Protein AF-A0A0F3PGE9-F1 (afdb_monomer_lite)

Secondary structure (DSSP, 8-state):
-HHHHHHHHHHHHHHHHHHHHHHHHHS-TTTHHHHHHHHHHHHHHHHHHHHHHHHHHHHHT--HHHHHHHHHHHHHHHHHHHTTPPPPHHHHHHHHHHHHHHHHTT--HHHHHHHHHH-

InterPro domains:
  IPR005828 Major facilitator, sugar transporter-like [PF00083] (1-98)
  IPR020846 Major facilitator superfamily domain [PS50850] (1-119)
  IPR036259 MFS transporter superfamily [G3DSA:1.20.1250.20] (1-110)
  IPR036259 MFS transporter superfamily [SSF103473] (1-97)

Structure (mmCIF, N/CA/C/O backbone):
data_AF-A0A0F3PGE9-F1
#
_entry.id   AF-A0A0F3PGE9-F1
#
loop_
_atom_site.group_PDB
_atom_site.id
_atom_site.type_symbol
_atom_site.label_atom_id
_atom_site.label_alt_id
_atom_site.label_comp_id
_atom_site.label_asym_id
_atom_site.label_entity_id
_atom_site.label_seq_id
_atom_site.pdbx_PDB_ins_code
_atom_site.Cartn_x
_atom_site.Cartn_y
_atom_site.Cartn_z
_atom_site.occupancy
_atom_site.B_iso_or_equiv
_atom_site.auth_seq_id
_atom_site.auth_comp_id
_atom_site.auth_asym_id
_atom_site.auth_atom_id
_atom_site.pdbx_PDB_model_num
ATOM 1 N N . MET A 1 1 ? 15.619 13.176 -7.547 1.00 72.19 1 MET A N 1
ATOM 2 C CA . MET A 1 1 ? 15.228 11.744 -7.555 1.00 72.19 1 MET A CA 1
ATOM 3 C C . MET A 1 1 ? 15.374 11.088 -6.178 1.00 72.19 1 MET A C 1
ATOM 5 O O . MET A 1 1 ? 14.439 10.422 -5.761 1.00 72.19 1 MET A O 1
ATOM 9 N N . ILE A 1 2 ? 16.473 11.318 -5.443 1.00 88.25 2 ILE A N 1
ATOM 10 C CA . ILE A 1 2 ? 16.746 10.677 -4.137 1.00 88.25 2 ILE A CA 1
ATOM 11 C C . ILE A 1 2 ? 15.661 10.980 -3.084 1.00 88.25 2 ILE A C 1
ATOM 13 O O . ILE A 1 2 ? 15.061 10.054 -2.553 1.00 88.25 2 ILE A O 1
ATOM 17 N N . ALA A 1 3 ? 15.316 12.253 -2.855 1.00 90.44 3 ALA A N 1
ATOM 18 C CA . ALA A 1 3 ? 14.274 12.627 -1.883 1.00 90.44 3 ALA A CA 1
ATOM 19 C C . ALA A 1 3 ? 12.893 12.020 -2.196 1.00 90.44 3 ALA A C 1
ATOM 21 O O . ALA A 1 3 ? 12.224 11.490 -1.316 1.00 90.44 3 ALA A O 1
ATOM 22 N N . CYS A 1 4 ? 12.493 12.024 -3.470 1.00 83.94 4 CYS A N 1
ATOM 23 C CA . CYS A 1 4 ? 11.236 11.418 -3.912 1.00 83.94 4 CYS A CA 1
ATOM 24 C C . CYS A 1 4 ? 11.227 9.893 -3.703 1.00 83.94 4 CYS A C 1
ATOM 26 O O . CYS A 1 4 ? 10.216 9.335 -3.289 1.00 83.94 4 CYS A O 1
ATOM 28 N N . ARG A 1 5 ? 12.361 9.217 -3.927 1.00 84.06 5 ARG A N 1
ATOM 29 C CA . ARG A 1 5 ? 12.514 7.778 -3.670 1.00 84.06 5 ARG A CA 1
ATOM 30 C C . ARG A 1 5 ? 12.442 7.446 -2.180 1.00 84.06 5 ARG A C 1
ATOM 32 O O . ARG A 1 5 ? 11.773 6.481 -1.828 1.00 84.06 5 ARG A O 1
ATOM 39 N N . MET A 1 6 ? 13.044 8.271 -1.321 1.00 91.50 6 MET A N 1
ATOM 40 C CA . MET A 1 6 ? 12.916 8.130 0.135 1.00 91.50 6 MET A CA 1
ATOM 41 C C . MET A 1 6 ? 11.457 8.287 0.581 1.00 91.50 6 MET A C 1
ATOM 43 O O . MET A 1 6 ? 10.923 7.417 1.266 1.00 91.50 6 MET A O 1
ATOM 47 N N . ALA A 1 7 ? 10.778 9.339 0.114 1.00 88.62 7 ALA A N 1
ATOM 48 C CA . ALA A 1 7 ? 9.368 9.570 0.420 1.00 88.62 7 ALA A CA 1
ATOM 49 C C . ALA A 1 7 ? 8.463 8.437 -0.097 1.00 88.62 7 ALA A C 1
ATOM 51 O O . ALA A 1 7 ? 7.528 8.018 0.585 1.00 88.62 7 ALA A O 1
ATOM 52 N N . GLN A 1 8 ? 8.749 7.898 -1.285 1.00 84.75 8 GLN A N 1
ATOM 53 C CA . GLN A 1 8 ? 8.004 6.771 -1.837 1.00 84.75 8 GLN A CA 1
ATOM 54 C C . GLN A 1 8 ? 8.205 5.492 -1.020 1.00 84.75 8 GLN A C 1
ATOM 56 O O . GLN A 1 8 ? 7.225 4.791 -0.770 1.00 84.75 8 GLN A O 1
ATOM 61 N N . GLY A 1 9 ? 9.436 5.210 -0.582 1.00 87.69 9 GLY A N 1
ATOM 62 C CA . GLY A 1 9 ? 9.737 4.083 0.302 1.00 87.69 9 GLY A CA 1
ATOM 63 C C . GLY A 1 9 ? 8.935 4.169 1.598 1.00 87.69 9 GLY A C 1
ATOM 64 O O . GLY A 1 9 ? 8.173 3.255 1.914 1.00 87.69 9 GLY A O 1
ATOM 65 N N . MET A 1 10 ? 8.990 5.324 2.266 1.00 90.75 10 MET A N 1
ATOM 66 C CA . MET A 1 10 ? 8.222 5.580 3.488 1.00 90.75 10 MET A CA 1
ATOM 67 C C . MET A 1 10 ? 6.706 5.440 3.265 1.00 90.75 10 MET A C 1
ATOM 69 O O . MET A 1 10 ? 6.014 4.801 4.056 1.00 90.75 10 MET A O 1
ATOM 73 N N . SER A 1 11 ? 6.184 5.963 2.149 1.00 88.88 11 SER A N 1
ATOM 74 C CA . SER A 1 11 ? 4.763 5.834 1.796 1.00 88.88 11 SER A CA 1
ATOM 75 C C . SER A 1 11 ? 4.342 4.385 1.526 1.00 88.88 11 SER A C 1
ATOM 77 O O . SER A 1 11 ? 3.226 4.003 1.872 1.00 88.88 11 SER A O 1
ATOM 79 N N . SER A 1 12 ? 5.198 3.579 0.891 1.00 86.75 12 SER A N 1
ATOM 80 C CA . SER A 1 12 ? 4.879 2.187 0.547 1.00 86.75 12 SER A CA 1
ATOM 81 C C . SER A 1 12 ? 4.760 1.294 1.779 1.00 86.75 12 SER A C 1
ATOM 83 O O . SER A 1 12 ? 3.773 0.574 1.903 1.00 86.75 12 SER A O 1
ATOM 85 N N . MET A 1 13 ? 5.685 1.429 2.732 1.00 88.25 13 MET A N 1
ATOM 86 C CA . MET A 1 13 ? 5.647 0.688 3.992 1.00 88.25 13 MET A CA 1
ATOM 87 C C . MET A 1 13 ? 4.385 1.025 4.797 1.00 88.25 13 MET A C 1
ATOM 89 O O . MET A 1 13 ? 3.679 0.124 5.241 1.00 88.25 13 MET A O 1
ATOM 93 N N . GLY A 1 14 ? 4.042 2.316 4.909 1.00 89.19 14 GLY A N 1
ATOM 94 C CA . GLY A 1 14 ? 2.831 2.746 5.617 1.00 89.19 14 GLY A CA 1
ATOM 95 C C . GLY A 1 14 ? 1.530 2.237 4.984 1.00 89.19 14 GLY A C 1
ATOM 96 O O . GLY A 1 14 ? 0.551 2.012 5.689 1.00 89.19 14 GLY A O 1
ATOM 97 N N . LYS A 1 15 ? 1.513 2.008 3.665 1.00 87.31 15 LYS A N 1
ATOM 98 C CA . LYS A 1 15 ? 0.344 1.461 2.958 1.00 87.31 15 LYS A CA 1
ATOM 99 C C . LYS A 1 15 ? 0.120 -0.021 3.227 1.00 87.31 15 LYS A C 1
ATOM 101 O O . LYS A 1 15 ? -1.036 -0.407 3.319 1.00 87.31 15 LYS A O 1
ATOM 106 N N . VAL A 1 16 ? 1.184 -0.821 3.307 1.00 89.50 16 VAL A N 1
ATOM 107 C CA . VAL A 1 16 ? 1.070 -2.266 3.570 1.00 89.50 16 VAL A CA 1
ATOM 108 C C . VAL A 1 16 ? 0.647 -2.483 5.019 1.00 89.50 16 VAL A C 1
ATOM 110 O O . VAL A 1 16 ? -0.427 -3.018 5.261 1.00 89.50 16 VAL A O 1
ATOM 113 N N . ILE A 1 17 ? 1.397 -1.911 5.968 1.00 91.31 17 ILE A N 1
ATOM 114 C CA . ILE A 1 17 ? 1.108 -2.048 7.404 1.00 91.31 17 ILE A CA 1
ATOM 115 C C . ILE A 1 17 ? -0.278 -1.485 7.743 1.00 91.31 17 ILE A C 1
ATOM 117 O O . ILE A 1 17 ? -1.049 -2.114 8.459 1.00 91.31 17 ILE A O 1
ATOM 121 N N . GLY A 1 18 ? -0.626 -0.309 7.206 1.00 89.31 18 GLY A N 1
ATOM 122 C CA . GLY A 1 18 ? -1.942 0.285 7.432 1.00 89.31 18 GLY A CA 1
ATOM 123 C C . GLY A 1 18 ? -3.090 -0.551 6.860 1.00 89.31 18 GLY A C 1
ATOM 124 O O . GLY A 1 18 ? -4.174 -0.556 7.436 1.00 89.31 18 GLY A O 1
ATOM 125 N N . ALA A 1 19 ? -2.869 -1.272 5.756 1.00 89.56 19 ALA A N 1
ATOM 126 C CA . ALA A 1 19 ? -3.881 -2.144 5.168 1.00 89.56 19 ALA A CA 1
ATOM 127 C C . ALA A 1 19 ? -4.039 -3.463 5.941 1.00 89.56 19 ALA A C 1
ATOM 129 O O . ALA A 1 19 ? -5.170 -3.912 6.118 1.00 89.56 19 ALA A O 1
ATOM 130 N N . ASP A 1 20 ? -2.948 -4.035 6.455 1.00 89.94 20 ASP A N 1
ATOM 131 C CA . ASP A 1 20 ? -3.008 -5.205 7.337 1.00 89.94 20 ASP A CA 1
ATOM 132 C C . ASP A 1 20 ? -3.788 -4.889 8.612 1.00 89.94 20 ASP A C 1
ATOM 134 O O . ASP A 1 20 ? -4.743 -5.592 8.942 1.00 89.94 20 ASP A O 1
ATOM 138 N N . VAL A 1 21 ? -3.455 -3.774 9.275 1.00 90.81 21 VAL A N 1
ATOM 139 C CA . VAL A 1 21 ? -4.183 -3.305 10.463 1.00 90.81 21 VAL A CA 1
ATOM 140 C C . VAL A 1 21 ? -5.659 -3.086 10.129 1.00 90.81 21 VAL A C 1
ATOM 142 O O . VAL A 1 21 ? -6.523 -3.648 10.800 1.00 90.81 21 VAL A O 1
ATOM 145 N N . TYR A 1 22 ? -5.962 -2.376 9.036 1.00 89.00 22 TYR A N 1
ATOM 146 C CA . TYR A 1 22 ? -7.339 -2.146 8.591 1.00 89.00 22 TYR A CA 1
ATOM 147 C C . TYR A 1 22 ? -8.130 -3.451 8.414 1.00 89.00 22 TYR A C 1
ATOM 149 O O . TYR A 1 22 ? -9.264 -3.558 8.881 1.00 89.00 22 TYR A O 1
ATOM 157 N N . LEU A 1 23 ? -7.543 -4.457 7.758 1.00 88.31 23 LEU A N 1
ATOM 158 C CA . LEU A 1 23 ? -8.193 -5.748 7.533 1.00 88.31 23 LEU A CA 1
ATOM 159 C C . LEU A 1 23 ? -8.398 -6.529 8.832 1.00 88.31 23 LEU A C 1
ATOM 161 O O . LEU A 1 23 ? -9.472 -7.101 9.018 1.00 88.31 23 LEU A O 1
ATOM 165 N N . THR A 1 24 ? -7.412 -6.529 9.732 1.00 89.94 24 THR A N 1
ATOM 166 C CA . THR A 1 24 ? -7.533 -7.202 11.037 1.00 89.94 24 THR A CA 1
ATOM 167 C C . THR A 1 24 ? -8.559 -6.544 11.958 1.00 89.94 24 THR A C 1
ATOM 169 O O . THR A 1 24 ? -9.214 -7.233 12.732 1.00 89.94 24 THR A O 1
ATOM 172 N N . GLU A 1 25 ? -8.755 -5.228 11.853 1.00 87.50 25 GLU A N 1
ATOM 173 C CA . GLU A 1 25 ? -9.779 -4.509 12.620 1.00 87.50 25 GLU A CA 1
ATOM 174 C C . GLU A 1 25 ? -11.182 -4.666 12.023 1.00 87.50 25 GLU A C 1
ATOM 176 O O . GLU A 1 25 ? -12.184 -4.650 12.741 1.00 87.50 25 GLU A O 1
ATOM 181 N N . PHE A 1 26 ? -11.283 -4.784 10.697 1.00 85.38 26 PHE A N 1
ATOM 182 C CA . PHE A 1 26 ? -12.569 -4.871 10.011 1.00 85.38 26 PHE A CA 1
ATOM 183 C C . PHE A 1 26 ? -13.149 -6.292 10.022 1.00 85.38 26 PHE A C 1
ATOM 185 O O . PHE A 1 26 ? -14.366 -6.471 10.119 1.00 85.38 26 PHE A O 1
ATOM 192 N N . ILE A 1 27 ? -12.293 -7.311 9.922 1.00 86.69 27 ILE A N 1
ATOM 193 C CA . ILE A 1 27 ? -12.688 -8.712 9.775 1.00 86.69 27 ILE A CA 1
ATOM 194 C C . ILE A 1 27 ? -12.361 -9.472 11.057 1.00 86.69 27 ILE A C 1
ATOM 196 O O . ILE A 1 27 ? -11.210 -9.569 11.461 1.00 86.69 27 ILE A O 1
ATOM 200 N N . LYS A 1 28 ? -13.376 -10.084 11.674 1.00 84.81 28 LYS A N 1
ATOM 201 C CA . LYS A 1 28 ? -13.186 -10.900 12.880 1.00 84.81 28 LYS A CA 1
ATOM 202 C C . LYS A 1 28 ? -12.580 -12.279 12.550 1.00 84.81 28 LYS A C 1
ATOM 204 O O . LYS A 1 28 ? -12.823 -12.813 11.462 1.00 84.81 28 LYS A O 1
ATOM 209 N N . PRO A 1 29 ? -11.835 -12.902 13.482 1.00 85.69 29 PRO A N 1
ATOM 210 C CA . PRO A 1 29 ? -11.375 -14.281 13.328 1.00 85.69 29 PRO A CA 1
ATOM 211 C C . PRO A 1 29 ? -12.543 -15.254 13.066 1.00 85.69 29 PRO A C 1
ATOM 213 O O . PRO A 1 29 ? -13.637 -15.031 13.591 1.00 85.69 29 PRO A O 1
ATOM 216 N N . PRO A 1 30 ? -12.339 -16.347 12.299 1.00 81.56 30 PRO A N 1
ATOM 217 C CA . PRO A 1 30 ? -11.064 -16.857 11.768 1.00 81.56 30 PRO A CA 1
ATOM 218 C C . PRO A 1 30 ? -10.718 -16.400 10.335 1.00 81.56 30 PRO A C 1
ATOM 220 O O . PRO A 1 30 ? -9.608 -16.638 9.868 1.00 81.56 30 PRO A O 1
ATOM 223 N N . VAL A 1 31 ? -11.631 -15.733 9.624 1.00 88.44 31 VAL A N 1
ATOM 224 C CA . VAL A 1 31 ? -11.451 -15.344 8.206 1.00 88.44 31 VAL A CA 1
ATOM 225 C C . VAL A 1 31 ? -10.437 -14.206 7.987 1.00 88.44 31 VAL A C 1
ATOM 227 O O . VAL A 1 31 ? -10.027 -13.943 6.857 1.00 88.44 31 VAL A O 1
ATOM 230 N N . GLN A 1 32 ? -9.970 -13.565 9.061 1.00 88.62 32 GLN A N 1
ATOM 231 C CA . GLN A 1 32 ? -8.936 -12.525 9.013 1.00 88.62 32 GLN A CA 1
ATOM 232 C C . GLN A 1 32 ? -7.592 -13.027 8.449 1.00 88.62 32 GLN A C 1
ATOM 234 O O . GLN A 1 32 ? -6.973 -12.343 7.639 1.00 88.62 32 GLN A O 1
ATOM 239 N N . TYR A 1 33 ? -7.161 -14.242 8.817 1.00 87.56 33 TYR A N 1
ATOM 240 C CA . TYR A 1 33 ? -5.849 -14.785 8.445 1.00 87.56 33 TYR A CA 1
ATOM 241 C C . TYR A 1 33 ? -5.688 -15.002 6.937 1.00 87.56 33 TYR A C 1
ATOM 243 O O . TYR A 1 33 ? -4.711 -14.501 6.377 1.00 87.56 33 TYR A O 1
ATOM 251 N N . PRO A 1 34 ? -6.623 -15.686 6.242 1.00 90.44 34 PRO A N 1
ATOM 252 C CA . PRO A 1 34 ? -6.516 -15.817 4.795 1.00 90.44 34 PRO A CA 1
ATOM 253 C C . PRO A 1 34 ? -6.639 -14.461 4.094 1.00 90.44 34 PRO A C 1
ATOM 255 O O . PRO A 1 34 ? -5.994 -14.257 3.073 1.00 90.44 34 PRO A O 1
ATOM 258 N N . THR A 1 35 ? -7.396 -13.510 4.648 1.00 88.19 35 THR A N 1
ATOM 259 C CA . THR A 1 35 ? -7.548 -12.189 4.024 1.00 88.19 35 THR A CA 1
ATOM 260 C C . THR A 1 35 ? -6.236 -11.397 4.043 1.00 88.19 35 THR A C 1
ATOM 262 O O . THR A 1 35 ? -5.814 -10.890 3.003 1.00 88.19 35 THR A O 1
ATOM 265 N N . VAL A 1 36 ? -5.535 -11.363 5.180 1.00 90.75 36 VAL A N 1
ATOM 266 C CA . VAL A 1 36 ? -4.199 -10.746 5.280 1.00 90.75 36 VAL A CA 1
ATOM 267 C C . VAL A 1 36 ? -3.191 -11.464 4.371 1.00 90.75 36 VAL A C 1
ATOM 269 O O . VAL A 1 36 ? -2.457 -10.821 3.628 1.00 90.75 36 VAL A O 1
ATOM 272 N N . ALA A 1 37 ? -3.219 -12.800 4.323 1.00 92.38 37 ALA A N 1
ATOM 273 C CA . ALA A 1 37 ? -2.337 -13.570 3.442 1.00 92.38 37 ALA A CA 1
ATOM 274 C C . ALA A 1 37 ? -2.576 -13.282 1.946 1.00 92.38 37 ALA A C 1
ATOM 276 O O . ALA A 1 37 ? -1.627 -13.226 1.158 1.00 92.38 37 ALA A O 1
ATOM 277 N N . THR A 1 38 ? -3.832 -13.069 1.532 1.00 91.38 38 THR A N 1
ATOM 278 C CA . THR A 1 38 ? -4.127 -12.670 0.147 1.00 91.38 38 THR A CA 1
ATOM 279 C C . THR A 1 38 ? -3.596 -11.277 -0.175 1.00 91.38 38 THR A C 1
ATOM 281 O O . THR A 1 38 ? -3.097 -11.078 -1.281 1.00 91.38 38 THR A O 1
ATOM 284 N N . LEU A 1 39 ? -3.631 -10.334 0.776 1.00 92.38 39 LEU A N 1
ATOM 285 C CA . LEU A 1 39 ? -3.040 -9.007 0.593 1.00 92.38 39 LEU A CA 1
ATOM 286 C C . LEU A 1 39 ? -1.534 -9.108 0.339 1.00 92.38 39 LEU A C 1
ATOM 288 O O . LEU A 1 39 ? -1.053 -8.561 -0.655 1.00 92.38 39 LEU A O 1
ATOM 292 N N . ASP A 1 40 ? -0.812 -9.846 1.182 1.00 92.19 40 ASP A N 1
ATOM 293 C CA . ASP A 1 40 ? 0.636 -10.031 1.032 1.00 92.19 40 ASP A CA 1
ATOM 294 C C . ASP A 1 40 ? 0.986 -10.714 -0.303 1.00 92.19 40 ASP A C 1
ATOM 296 O O . ASP A 1 40 ? 1.879 -10.281 -1.036 1.00 92.19 40 ASP A O 1
ATOM 300 N N . SER A 1 41 ? 0.172 -11.691 -0.715 1.00 94.19 41 SER A N 1
ATOM 301 C CA . SER A 1 41 ? 0.297 -12.334 -2.029 1.00 94.19 41 SER A CA 1
ATOM 302 C C . SER A 1 41 ? 0.181 -11.324 -3.183 1.00 94.19 41 SER A C 1
ATOM 304 O O . SER A 1 41 ? 0.975 -11.363 -4.126 1.00 94.19 41 SER A O 1
ATOM 306 N N . PHE A 1 42 ? -0.759 -10.372 -3.111 1.00 92.44 42 PHE A N 1
ATOM 307 C CA . PHE A 1 42 ? -0.874 -9.299 -4.106 1.00 92.44 42 PHE A CA 1
ATOM 308 C C . PHE A 1 42 ? 0.308 -8.321 -4.069 1.00 92.44 42 PHE A C 1
ATOM 310 O O . PHE A 1 42 ? 0.713 -7.821 -5.123 1.00 92.44 42 PHE A O 1
ATOM 317 N N . CYS A 1 43 ? 0.902 -8.064 -2.900 1.00 91.69 43 CYS A N 1
ATOM 318 C CA . CYS A 1 43 ? 2.124 -7.266 -2.790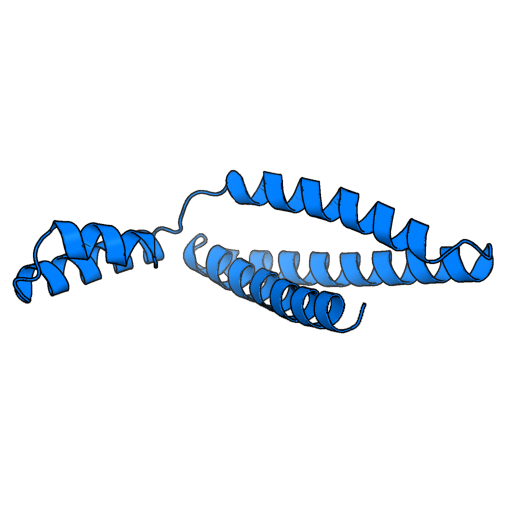 1.00 91.69 43 CYS A CA 1
ATOM 319 C C . CYS A 1 43 ? 3.303 -7.933 -3.513 1.00 91.69 43 CYS A C 1
ATOM 321 O O . CYS A 1 43 ? 4.004 -7.268 -4.284 1.00 91.69 43 CYS A O 1
ATOM 323 N N . ILE A 1 44 ? 3.476 -9.245 -3.340 1.00 93.75 44 ILE A N 1
ATOM 324 C CA . ILE A 1 44 ? 4.513 -10.025 -4.030 1.00 93.75 44 ILE A CA 1
ATOM 325 C C . ILE A 1 44 ? 4.273 -10.023 -5.546 1.00 93.75 44 ILE A C 1
ATOM 327 O O . ILE A 1 44 ? 5.201 -9.762 -6.316 1.00 93.75 44 ILE A O 1
ATOM 331 N N . LEU A 1 45 ? 3.026 -10.224 -5.992 1.00 94.81 45 LEU A N 1
ATOM 332 C CA . LEU A 1 45 ? 2.658 -10.135 -7.412 1.00 94.81 45 LEU A CA 1
ATOM 333 C C . LEU A 1 45 ? 2.950 -8.747 -8.003 1.00 94.81 45 LEU A C 1
ATOM 335 O O . LEU A 1 45 ? 3.454 -8.644 -9.122 1.00 94.81 45 LEU A O 1
ATOM 339 N N . GLY A 1 46 ? 2.694 -7.676 -7.249 1.00 91.19 46 GLY A N 1
ATOM 340 C CA . GLY A 1 46 ? 3.063 -6.316 -7.642 1.00 91.19 46 GLY A CA 1
ATOM 341 C C . GLY A 1 46 ? 4.577 -6.140 -7.806 1.00 91.19 46 GLY A C 1
ATOM 342 O O . GLY A 1 46 ? 5.026 -5.521 -8.774 1.00 91.19 46 GLY A O 1
ATOM 343 N N . GLY A 1 47 ? 5.370 -6.732 -6.907 1.00 92.25 47 GLY A N 1
ATOM 344 C CA . GLY A 1 47 ? 6.831 -6.779 -7.010 1.00 92.25 47 GLY A CA 1
ATOM 345 C C . GLY A 1 47 ? 7.313 -7.537 -8.250 1.00 92.25 47 GLY A C 1
ATOM 346 O O . GLY A 1 47 ? 8.175 -7.045 -8.980 1.00 92.25 47 GLY A O 1
ATOM 347 N N . PHE A 1 48 ? 6.700 -8.684 -8.551 1.00 94.94 48 PHE A N 1
ATOM 348 C CA . PHE A 1 48 ? 6.974 -9.442 -9.773 1.00 94.94 48 PHE A CA 1
ATOM 349 C C . PHE A 1 48 ? 6.644 -8.635 -11.039 1.00 94.94 48 PHE A C 1
ATOM 351 O O . PHE A 1 48 ? 7.447 -8.583 -11.970 1.00 94.94 48 PHE A O 1
ATOM 358 N N . GLY A 1 49 ? 5.510 -7.928 -11.054 1.00 91.94 49 GLY A N 1
ATOM 359 C CA . GLY A 1 49 ? 5.146 -7.022 -12.145 1.00 91.94 49 GLY A CA 1
ATOM 360 C C . GLY A 1 49 ? 6.157 -5.886 -12.338 1.00 91.94 49 GLY A C 1
ATOM 361 O O . GLY A 1 49 ? 6.515 -5.561 -13.472 1.00 91.94 49 GLY A O 1
ATOM 362 N N . ALA A 1 50 ? 6.682 -5.321 -11.246 1.00 91.12 50 ALA A N 1
ATOM 363 C CA . ALA A 1 50 ? 7.725 -4.298 -11.305 1.00 91.12 50 ALA A CA 1
ATOM 364 C C . ALA A 1 50 ? 9.042 -4.839 -11.889 1.00 91.12 50 ALA A C 1
ATOM 366 O O . ALA A 1 50 ? 9.671 -4.157 -12.700 1.00 91.12 50 ALA A O 1
ATOM 367 N N . LEU A 1 51 ? 9.433 -6.065 -11.523 1.00 92.38 51 LEU A N 1
ATOM 368 C CA . LEU A 1 51 ? 10.597 -6.746 -12.099 1.00 92.38 51 LEU A CA 1
ATOM 369 C C . LEU A 1 51 ? 10.401 -7.017 -13.592 1.00 92.38 51 LEU A C 1
ATOM 371 O O . LEU A 1 51 ? 11.279 -6.690 -14.383 1.00 92.38 51 LEU A O 1
ATOM 375 N N . CYS A 1 52 ? 9.234 -7.528 -13.992 1.00 90.81 52 CYS A N 1
ATOM 376 C CA . CYS A 1 52 ? 8.906 -7.766 -15.396 1.00 90.81 52 CYS A CA 1
ATOM 377 C C . CYS A 1 52 ? 9.002 -6.474 -16.224 1.00 90.81 52 CYS A C 1
ATOM 379 O O . CYS A 1 52 ? 9.641 -6.449 -17.278 1.00 90.81 52 CYS A O 1
ATOM 381 N N . LEU A 1 53 ? 8.452 -5.369 -15.708 1.00 90.00 53 LEU A N 1
ATOM 382 C CA . LEU A 1 53 ? 8.543 -4.062 -16.356 1.00 90.00 53 LEU A CA 1
ATOM 383 C C . LEU A 1 53 ? 9.993 -3.567 -16.454 1.00 90.00 53 LEU A C 1
ATOM 385 O O . LEU A 1 53 ? 10.390 -3.037 -17.491 1.00 90.00 53 LEU A O 1
ATOM 389 N N . ALA A 1 54 ? 10.800 -3.755 -15.408 1.00 89.56 54 ALA A N 1
ATOM 390 C CA . ALA A 1 54 ? 12.216 -3.395 -15.427 1.00 89.56 54 ALA A CA 1
ATOM 391 C C . ALA A 1 54 ? 13.006 -4.219 -16.462 1.00 89.56 54 ALA A C 1
ATOM 393 O O . ALA A 1 54 ? 13.810 -3.658 -17.212 1.00 89.56 54 ALA A O 1
ATOM 394 N N . SER A 1 55 ? 12.739 -5.525 -16.558 1.00 90.12 55 SER A N 1
ATOM 395 C CA . SER A 1 55 ? 13.335 -6.413 -17.561 1.00 90.12 55 SER A CA 1
ATOM 396 C C . SER A 1 55 ? 12.942 -6.016 -18.987 1.00 90.12 55 SER A C 1
ATOM 398 O O . SER A 1 55 ? 13.795 -5.989 -19.875 1.00 90.12 55 SER A O 1
ATOM 400 N N . LEU A 1 56 ? 11.681 -5.637 -19.216 1.00 88.12 56 LEU A N 1
ATOM 401 C CA . LEU A 1 56 ? 11.205 -5.166 -20.519 1.00 88.12 56 LEU A CA 1
ATOM 402 C C . LEU A 1 56 ? 11.880 -3.847 -20.930 1.00 88.12 56 LEU A C 1
ATOM 404 O O . LEU A 1 56 ? 12.367 -3.707 -22.048 1.00 88.12 56 LEU A O 1
ATOM 408 N N . VAL A 1 57 ? 11.957 -2.883 -20.010 1.00 88.06 57 VAL A N 1
ATOM 409 C CA . VAL A 1 57 ? 12.594 -1.581 -20.268 1.00 88.06 57 VAL A CA 1
ATOM 410 C C . VAL A 1 57 ? 14.082 -1.742 -20.578 1.00 88.06 57 VAL A C 1
ATOM 412 O O . VAL A 1 57 ? 14.591 -1.075 -21.477 1.00 88.06 57 VAL A O 1
ATOM 415 N N . THR A 1 58 ? 14.760 -2.659 -19.885 1.00 86.81 58 THR A N 1
ATOM 416 C CA . THR A 1 58 ? 16.192 -2.930 -20.086 1.00 86.81 58 THR A CA 1
ATOM 417 C C . THR A 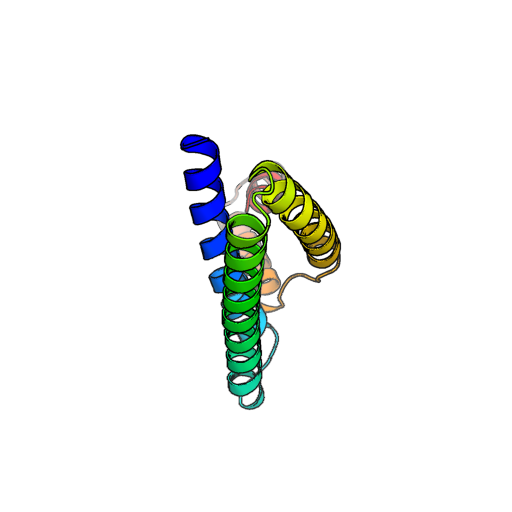1 58 ? 16.463 -3.677 -21.395 1.00 86.81 58 THR A C 1
ATOM 419 O O . THR A 1 58 ? 17.441 -3.374 -22.069 1.00 86.81 58 THR A O 1
ATOM 422 N N . SER A 1 59 ? 15.598 -4.617 -21.790 1.00 85.44 59 SER A N 1
ATOM 423 C CA . SER A 1 59 ? 15.780 -5.418 -23.014 1.00 85.44 59 SER A CA 1
ATOM 424 C C . SER A 1 59 ? 15.456 -4.661 -24.305 1.00 85.44 59 SER A C 1
ATOM 426 O O . SER A 1 59 ? 16.139 -4.858 -25.305 1.00 85.44 59 SER A O 1
ATOM 428 N N . VAL A 1 60 ? 14.455 -3.774 -24.294 1.00 80.75 60 VAL A N 1
ATOM 429 C CA . VAL A 1 60 ? 14.046 -2.980 -25.472 1.00 80.75 60 VAL A CA 1
ATOM 430 C C . VAL A 1 60 ? 14.844 -1.668 -25.592 1.00 80.75 60 VAL A C 1
ATOM 432 O O . VAL A 1 60 ? 14.768 -0.975 -26.603 1.00 80.75 60 VAL A O 1
ATOM 435 N N . GLY A 1 61 ? 15.636 -1.308 -24.574 1.00 77.94 61 GLY A N 1
ATOM 436 C CA . GLY A 1 61 ? 16.404 -0.056 -24.551 1.00 77.94 61 GLY A CA 1
ATOM 437 C C . GLY A 1 61 ? 15.532 1.188 -24.342 1.00 77.94 61 GLY A C 1
ATOM 438 O O . GLY A 1 61 ? 15.904 2.295 -24.733 1.00 77.94 61 GLY A O 1
ATOM 439 N N . PHE A 1 62 ? 14.352 1.024 -23.738 1.00 77.38 62 PHE A N 1
ATOM 440 C CA . PHE A 1 62 ? 13.446 2.135 -23.477 1.00 77.38 62 PHE A CA 1
ATOM 441 C C . PHE A 1 62 ? 13.986 3.074 -22.395 1.00 77.38 62 PHE A C 1
ATOM 443 O O . PHE A 1 62 ? 14.699 2.692 -21.469 1.00 77.38 62 PHE A O 1
ATOM 450 N N . SER A 1 63 ? 13.567 4.338 -22.465 1.00 85.88 63 SER A N 1
ATOM 451 C CA . SER A 1 63 ? 13.864 5.304 -21.412 1.00 85.88 63 SER A CA 1
ATOM 452 C C . SER A 1 63 ? 13.171 4.918 -20.102 1.00 85.88 63 SER A C 1
ATOM 454 O O . SER A 1 63 ? 11.952 4.750 -20.057 1.00 85.88 63 SER A O 1
ATOM 456 N N . TRP A 1 64 ? 13.929 4.914 -19.002 1.00 81.81 64 TRP A N 1
ATOM 457 C CA . TRP A 1 64 ? 13.447 4.664 -17.633 1.00 81.81 64 TRP A CA 1
ATOM 458 C C . TRP A 1 64 ? 12.222 5.506 -17.225 1.00 81.81 64 TRP A C 1
ATOM 460 O O . TRP A 1 64 ? 11.444 5.107 -16.361 1.00 81.81 64 TRP A O 1
ATOM 470 N N . ARG A 1 65 ? 12.015 6.664 -17.866 1.00 85.12 65 ARG A N 1
ATOM 471 C CA . ARG A 1 65 ? 10.863 7.556 -17.656 1.00 85.12 65 ARG A CA 1
ATOM 472 C C . ARG A 1 65 ? 9.519 6.878 -17.942 1.00 85.12 65 ARG A C 1
ATOM 474 O O . ARG A 1 65 ? 8.542 7.177 -17.264 1.00 85.12 65 ARG A O 1
ATOM 481 N N . ILE A 1 66 ? 9.467 5.956 -18.904 1.00 83.75 66 ILE A N 1
ATOM 482 C CA . ILE A 1 66 ? 8.227 5.264 -19.290 1.00 83.75 66 ILE A CA 1
ATOM 483 C C . ILE A 1 66 ? 7.753 4.354 -18.150 1.00 83.75 66 ILE A C 1
ATOM 485 O O . ILE A 1 66 ? 6.571 4.357 -17.815 1.00 83.75 66 ILE A O 1
ATOM 489 N N . ALA A 1 67 ? 8.680 3.676 -17.463 1.00 85.62 67 ALA A N 1
ATOM 490 C CA . ALA A 1 67 ? 8.358 2.890 -16.273 1.00 85.62 67 ALA A CA 1
ATOM 491 C C . ALA A 1 67 ? 7.722 3.756 -15.174 1.00 85.62 67 ALA A C 1
ATOM 493 O O . ALA A 1 67 ? 6.757 3.352 -14.531 1.00 85.62 67 ALA A O 1
ATOM 494 N N . PHE A 1 68 ? 8.225 4.980 -14.991 1.00 84.56 68 PHE A N 1
ATOM 495 C CA . PHE A 1 68 ? 7.653 5.921 -14.031 1.00 84.56 68 PHE A CA 1
ATOM 496 C C . PHE A 1 68 ? 6.251 6.386 -14.422 1.00 84.56 68 PHE A C 1
ATOM 498 O O . PHE A 1 68 ? 5.400 6.488 -13.545 1.00 84.56 68 PHE A O 1
ATOM 505 N N . LEU A 1 69 ? 5.988 6.641 -15.706 1.00 86.62 69 LEU A N 1
ATOM 506 C CA . LEU A 1 69 ? 4.656 7.044 -16.169 1.00 86.62 69 LEU A CA 1
ATOM 507 C C . LEU A 1 69 ? 3.614 5.946 -15.930 1.00 86.62 69 LEU A C 1
ATOM 509 O O . LEU A 1 69 ? 2.524 6.236 -15.441 1.00 86.62 69 LEU A O 1
ATOM 513 N N . ILE A 1 70 ? 3.977 4.688 -16.192 1.00 88.50 70 ILE A N 1
ATOM 514 C CA . ILE A 1 70 ? 3.110 3.530 -15.932 1.00 88.50 70 ILE A CA 1
ATOM 515 C C . ILE A 1 70 ? 2.784 3.436 -14.434 1.00 88.50 70 ILE A C 1
ATOM 517 O O . ILE A 1 70 ? 1.619 3.335 -14.050 1.00 88.50 70 ILE A O 1
ATOM 521 N N . VAL A 1 71 ? 3.798 3.552 -13.572 1.00 87.50 71 VAL A N 1
ATOM 522 C CA . VAL A 1 71 ? 3.618 3.506 -12.112 1.00 87.50 71 VAL A CA 1
ATOM 523 C C . VAL A 1 71 ? 2.780 4.680 -11.601 1.00 87.50 71 VAL A C 1
ATOM 525 O O . VAL A 1 71 ? 1.957 4.496 -10.705 1.00 87.50 71 VAL A O 1
ATOM 528 N N . THR A 1 72 ? 2.934 5.873 -12.178 1.00 90.12 72 THR A N 1
ATOM 529 C CA . THR A 1 72 ? 2.099 7.036 -11.845 1.00 90.12 72 THR A CA 1
ATOM 530 C C . THR A 1 72 ? 0.623 6.770 -12.141 1.00 90.12 72 THR A C 1
ATOM 532 O O . THR A 1 72 ? -0.220 7.065 -11.296 1.00 90.12 72 THR A O 1
ATOM 535 N N . GLY A 1 73 ? 0.297 6.162 -13.287 1.00 91.69 73 GLY A N 1
ATOM 536 C CA . GLY A 1 73 ? -1.084 5.792 -13.618 1.00 91.69 73 GLY A CA 1
ATOM 537 C C . GLY A 1 73 ? -1.695 4.837 -12.587 1.00 91.69 73 GLY A C 1
ATOM 538 O O . GLY A 1 73 ? -2.776 5.095 -12.057 1.00 91.69 73 GLY A O 1
ATOM 539 N N . ILE A 1 74 ? -0.955 3.787 -12.220 1.00 90.19 74 ILE A N 1
ATOM 540 C CA . ILE A 1 74 ? -1.374 2.814 -11.196 1.00 90.19 74 ILE A CA 1
ATOM 541 C C . ILE A 1 74 ? -1.572 3.501 -9.833 1.00 90.19 74 ILE A C 1
ATOM 543 O O . ILE A 1 74 ? -2.526 3.210 -9.108 1.00 90.19 74 ILE A O 1
ATOM 547 N N . ALA A 1 75 ? -0.698 4.449 -9.484 1.00 89.69 75 ALA A N 1
ATOM 548 C CA . ALA A 1 75 ? -0.784 5.177 -8.225 1.00 89.69 75 ALA A CA 1
ATOM 549 C C . ALA A 1 75 ? -2.065 6.017 -8.115 1.00 89.69 75 ALA A C 1
ATOM 551 O O . ALA A 1 75 ? -2.669 6.035 -7.043 1.00 89.69 75 ALA A O 1
ATOM 552 N N . ILE A 1 76 ? -2.502 6.666 -9.201 1.00 90.75 76 ILE A N 1
ATOM 553 C CA . ILE A 1 76 ? -3.738 7.468 -9.226 1.00 90.75 76 ILE A CA 1
ATOM 554 C C . ILE A 1 76 ? -4.954 6.583 -8.945 1.00 90.75 76 ILE A C 1
ATOM 556 O O . ILE A 1 76 ? -5.745 6.895 -8.054 1.00 90.75 76 ILE A O 1
ATOM 560 N N . VAL A 1 77 ? -5.063 5.445 -9.636 1.00 91.00 77 VAL A N 1
ATOM 561 C CA . VAL A 1 77 ? -6.149 4.475 -9.414 1.00 91.00 77 VAL A CA 1
ATOM 562 C C . VAL A 1 77 ? -6.161 4.009 -7.956 1.00 91.00 77 VAL A C 1
ATOM 564 O O . VAL A 1 77 ? -7.205 4.002 -7.304 1.00 91.00 77 VAL A O 1
ATOM 567 N N . GLY A 1 78 ? -4.985 3.711 -7.400 1.00 87.25 78 GLY A N 1
ATOM 568 C CA . GLY A 1 78 ? -4.850 3.326 -5.997 1.00 87.25 78 GLY A CA 1
ATOM 569 C C . GLY A 1 78 ? -5.202 4.434 -4.994 1.00 87.25 78 GLY A C 1
ATOM 570 O O . GLY A 1 78 ? -5.567 4.125 -3.863 1.00 87.25 78 GLY A O 1
ATOM 571 N N . VAL A 1 79 ? -5.083 5.717 -5.349 1.00 88.19 79 VAL A N 1
ATOM 572 C CA . VAL A 1 79 ? -5.523 6.834 -4.491 1.00 88.19 79 VAL A CA 1
ATOM 573 C C . VAL A 1 79 ? -7.045 6.945 -4.498 1.00 88.19 79 VAL A C 1
ATOM 575 O O . VAL A 1 79 ? -7.639 7.034 -3.427 1.00 88.19 79 VAL A O 1
ATOM 578 N N . ILE A 1 80 ? -7.671 6.858 -5.672 1.00 89.44 80 ILE A N 1
ATOM 579 C CA . ILE A 1 80 ? -9.135 6.920 -5.819 1.00 89.44 80 ILE A CA 1
ATOM 580 C C . ILE A 1 80 ? -9.809 5.746 -5.092 1.00 89.44 80 ILE A C 1
ATOM 582 O O . ILE A 1 80 ? -10.823 5.917 -4.416 1.00 89.44 80 ILE A O 1
ATOM 586 N N . GLY A 1 81 ? -9.217 4.550 -5.163 1.00 85.56 81 GLY A N 1
ATOM 587 C CA . GLY A 1 81 ? -9.708 3.399 -4.403 1.00 85.56 81 GLY A CA 1
ATOM 588 C C . GLY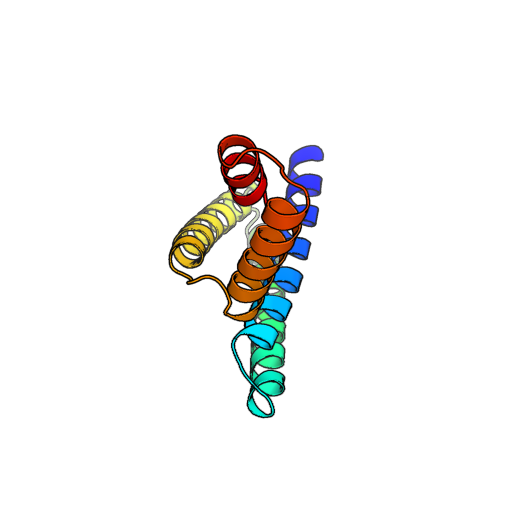 A 1 81 ? -9.703 3.650 -2.891 1.00 85.56 81 GLY A C 1
ATOM 589 O O . GLY A 1 81 ? -10.678 3.342 -2.207 1.00 85.56 81 GLY A O 1
ATOM 590 N N . ARG A 1 82 ? -8.646 4.286 -2.365 1.00 82.19 82 ARG A N 1
ATOM 591 C CA . ARG A 1 82 ? -8.512 4.567 -0.924 1.00 82.19 82 ARG A CA 1
ATOM 592 C C . ARG A 1 82 ? -9.526 5.572 -0.396 1.00 82.19 82 ARG A C 1
ATOM 594 O O . ARG A 1 82 ? -9.943 5.439 0.747 1.00 82.19 82 ARG A O 1
ATOM 601 N N . THR A 1 83 ? -9.957 6.542 -1.199 1.00 81.06 83 THR A N 1
ATOM 602 C CA . THR A 1 83 ? -10.943 7.538 -0.746 1.00 81.06 83 THR A CA 1
ATOM 603 C C . THR A 1 83 ? -12.347 6.961 -0.562 1.00 81.06 83 THR A C 1
ATOM 605 O O . THR A 1 83 ? -13.204 7.636 -0.002 1.00 81.06 83 THR A O 1
ATOM 608 N N . SER A 1 84 ? -12.592 5.729 -1.017 1.00 74.56 84 SER A N 1
ATOM 609 C CA . SER A 1 84 ? -13.908 5.080 -0.952 1.00 74.56 84 SER A CA 1
ATOM 610 C C . SER A 1 84 ? -14.086 4.149 0.259 1.00 74.56 84 SER A C 1
ATOM 612 O O . SER A 1 84 ? -15.194 3.669 0.499 1.00 74.56 84 SER A O 1
ATOM 614 N N . LEU A 1 85 ? -13.026 3.880 1.032 1.00 78.56 85 LEU A N 1
ATOM 615 C CA . LEU A 1 85 ? -13.084 2.998 2.204 1.00 78.56 85 LEU A CA 1
ATOM 616 C C . LEU A 1 85 ? -13.654 3.726 3.434 1.00 78.56 85 LEU A C 1
ATOM 618 O O . LEU A 1 85 ? -13.266 4.851 3.744 1.00 78.56 85 LEU A O 1
ATOM 622 N N . ARG A 1 86 ? -14.575 3.067 4.154 1.00 73.62 86 ARG A N 1
ATOM 623 C CA . ARG A 1 86 ? -15.104 3.546 5.447 1.00 73.62 86 ARG A CA 1
ATOM 624 C C . ARG A 1 86 ? -14.076 3.329 6.562 1.00 73.62 86 ARG A C 1
ATOM 626 O O . ARG A 1 86 ? -13.343 2.343 6.523 1.00 73.62 86 ARG A O 1
ATOM 633 N N . GLU A 1 87 ? -14.057 4.218 7.559 1.00 74.62 87 GLU A N 1
ATOM 634 C CA . GLU A 1 87 ? -13.216 4.066 8.762 1.00 74.62 87 GLU A CA 1
ATOM 635 C C . GLU A 1 87 ? -13.539 2.759 9.521 1.00 74.62 87 GLU A C 1
ATOM 637 O O . GLU A 1 87 ? -14.686 2.296 9.505 1.00 74.62 87 GLU A O 1
ATOM 642 N N . THR A 1 88 ? -12.535 2.163 10.178 1.00 79.75 88 THR A N 1
ATOM 643 C CA . THR A 1 88 ? -12.688 0.914 10.945 1.00 79.75 88 THR A CA 1
ATOM 644 C C . THR A 1 88 ? -13.505 1.133 12.225 1.00 79.75 88 THR A C 1
ATOM 646 O O . THR A 1 88 ? -13.462 2.213 12.824 1.00 79.75 88 THR A O 1
ATOM 649 N N . PRO A 1 89 ? -14.271 0.122 12.680 1.00 73.81 89 PRO A N 1
ATOM 650 C CA . PRO A 1 89 ? -15.105 0.245 13.878 1.00 73.81 89 PRO A CA 1
ATOM 651 C C . PRO A 1 89 ? -14.288 0.495 15.157 1.00 73.81 89 PRO A C 1
ATOM 653 O O . PRO A 1 89 ? -14.726 1.274 16.005 1.00 73.81 89 PRO A O 1
ATOM 656 N N . GLU A 1 90 ? -13.098 -0.102 15.267 1.00 75.94 90 GLU A N 1
ATOM 657 C CA . GLU A 1 90 ? -12.149 0.111 16.371 1.00 75.94 90 GLU A CA 1
ATOM 658 C C . GLU A 1 90 ? -11.647 1.562 16.410 1.00 75.94 90 GLU A C 1
ATOM 660 O O . GLU A 1 90 ? -11.690 2.209 17.457 1.00 75.94 90 GLU A O 1
ATOM 665 N N . PHE A 1 91 ? -11.288 2.143 15.261 1.00 77.69 91 PHE A N 1
ATOM 666 C CA . PHE A 1 91 ? -10.854 3.541 15.183 1.00 77.69 91 PHE A CA 1
ATOM 667 C C . PHE A 1 91 ? -11.969 4.530 15.556 1.00 77.69 91 PHE A C 1
ATOM 669 O O . PHE A 1 91 ? -11.741 5.515 16.267 1.00 77.69 91 PHE A O 1
ATOM 676 N N . VAL A 1 92 ? -13.209 4.245 15.147 1.00 79.56 92 VAL A N 1
ATOM 677 C CA . VAL A 1 92 ? -14.386 5.023 15.567 1.00 79.56 92 VAL A CA 1
ATOM 678 C C . VAL A 1 92 ? -14.613 4.908 17.082 1.00 79.56 92 VAL A C 1
ATOM 680 O O . VAL A 1 92 ? -14.978 5.898 17.725 1.00 79.56 92 VAL A O 1
ATOM 683 N N . GLY A 1 93 ? -14.377 3.728 17.664 1.00 79.88 93 GLY A N 1
ATOM 684 C CA . GLY A 1 93 ? -14.395 3.492 19.110 1.00 79.88 93 GLY A CA 1
ATOM 685 C C . GLY A 1 93 ? -13.328 4.302 19.850 1.00 79.88 93 GLY A C 1
ATOM 686 O O . GLY A 1 93 ? -13.658 5.075 20.749 1.00 79.88 93 GLY A O 1
ATOM 687 N N . ALA A 1 94 ? -12.075 4.236 19.398 1.00 78.94 94 ALA A N 1
ATOM 688 C CA . ALA A 1 94 ? -10.958 4.981 19.974 1.00 78.94 94 ALA A CA 1
ATOM 689 C C . ALA A 1 94 ? -11.178 6.504 19.923 1.00 78.94 94 ALA A C 1
ATOM 691 O O . ALA A 1 94 ? -10.955 7.205 20.913 1.00 78.94 94 ALA A O 1
ATOM 692 N N . LYS A 1 95 ? -11.705 7.033 18.807 1.00 80.31 95 LYS A N 1
ATOM 693 C CA . LYS A 1 95 ? -12.103 8.450 18.700 1.00 80.31 95 LYS A CA 1
ATOM 694 C C . LYS A 1 95 ? -13.185 8.825 19.716 1.00 80.31 95 LYS A C 1
ATOM 696 O O . LYS A 1 95 ? -13.146 9.925 20.275 1.00 80.31 95 LYS A O 1
ATOM 701 N N . ARG A 1 96 ? -14.157 7.938 19.964 1.00 81.12 96 ARG A N 1
ATOM 702 C CA . ARG A 1 96 ? 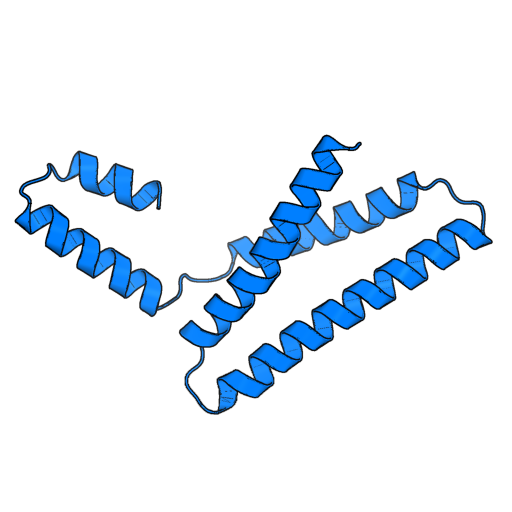-15.211 8.155 20.970 1.00 81.12 96 ARG A CA 1
ATOM 703 C C . ARG A 1 96 ? -14.648 8.176 22.384 1.00 81.12 96 ARG A C 1
ATOM 705 O O . ARG A 1 96 ? -15.053 9.037 23.161 1.00 81.12 96 ARG A O 1
ATOM 712 N N . ASP A 1 97 ? -13.724 7.282 22.705 1.00 83.12 97 ASP A N 1
ATOM 713 C CA . ASP A 1 97 ? -13.143 7.211 24.045 1.00 83.12 97 ASP A CA 1
ATOM 714 C C . ASP A 1 97 ? -12.179 8.367 24.316 1.00 83.12 97 ASP A C 1
ATOM 716 O O . ASP A 1 97 ? -12.307 9.017 25.353 1.00 83.12 97 ASP A O 1
ATOM 720 N N . LEU A 1 98 ? -11.347 8.757 23.341 1.00 81.19 98 LEU A N 1
ATOM 721 C CA . LEU A 1 98 ? -10.562 9.994 23.428 1.00 81.19 98 LEU A CA 1
ATOM 722 C C . LEU A 1 98 ? -11.458 11.209 23.682 1.00 81.19 98 LEU A C 1
ATOM 724 O O . LEU A 1 98 ? -11.161 12.033 24.546 1.00 81.19 98 LEU A O 1
ATOM 728 N N . ARG A 1 99 ? -12.590 11.314 22.973 1.00 79.75 99 ARG A N 1
ATOM 729 C CA . ARG A 1 99 ? -13.548 12.408 23.174 1.00 79.75 99 ARG A CA 1
ATOM 730 C C . ARG A 1 99 ? -14.078 12.450 24.612 1.00 79.75 99 ARG A C 1
ATOM 732 O O . ARG A 1 99 ? -14.150 13.542 25.168 1.00 79.75 99 ARG A O 1
ATOM 739 N N . LYS A 1 100 ? -14.398 11.299 25.218 1.00 83.31 100 LYS A N 1
ATOM 740 C CA . LYS A 1 100 ? -14.842 11.224 26.624 1.00 83.31 100 LYS A CA 1
ATOM 741 C C . LYS A 1 100 ? -13.744 11.681 27.588 1.00 83.31 100 LYS A C 1
ATOM 743 O O . LYS A 1 100 ? -14.023 12.477 28.479 1.00 83.31 100 LYS A O 1
ATOM 748 N N . THR A 1 101 ? -12.499 11.243 27.390 1.00 82.06 101 THR A N 1
ATOM 749 C CA . THR A 1 101 ? -11.360 11.660 28.229 1.00 82.06 101 THR A CA 1
ATOM 750 C C . THR A 1 101 ? -11.100 13.167 28.133 1.00 82.06 101 THR A C 1
ATOM 752 O O . THR A 1 101 ? -10.843 13.816 29.144 1.00 82.06 101 THR A O 1
ATOM 755 N N . PHE A 1 102 ? -11.222 13.765 26.942 1.00 78.38 102 PHE A N 1
ATOM 756 C CA . PHE A 1 102 ? -11.066 15.214 26.775 1.00 78.38 102 PHE A CA 1
ATOM 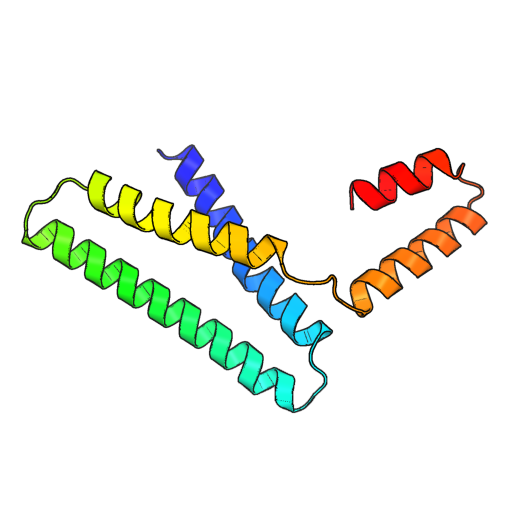757 C C . PHE A 1 102 ? -12.220 16.034 27.374 1.00 78.38 102 PHE A C 1
ATOM 759 O O . PHE A 1 102 ? -11.975 17.138 27.865 1.00 78.38 102 PHE A O 1
ATOM 766 N N . GLU A 1 103 ? -13.452 15.511 27.359 1.00 78.19 103 GLU A N 1
ATOM 767 C CA . GLU A 1 103 ? -14.589 16.117 28.070 1.00 78.19 103 GLU A CA 1
ATOM 768 C C . GLU A 1 103 ? -14.380 16.068 29.593 1.00 78.19 103 GLU A C 1
ATOM 770 O O . GLU A 1 103 ? -14.614 17.067 30.270 1.00 78.19 103 GLU A O 1
ATOM 775 N N . GLN A 1 104 ? -13.845 14.963 30.126 1.00 80.19 104 GLN A N 1
ATOM 776 C CA . GLN A 1 104 ? -13.466 14.846 31.543 1.00 80.19 104 GLN A CA 1
ATOM 777 C C . GLN A 1 104 ? -12.316 15.790 31.935 1.00 80.19 104 GLN A C 1
ATOM 779 O O . GLN A 1 104 ? -12.298 16.305 33.049 1.00 80.19 104 GLN A O 1
ATOM 784 N N . ALA A 1 105 ? -11.387 16.072 31.017 1.00 79.88 105 ALA A N 1
ATOM 785 C CA . ALA A 1 105 ? -10.281 17.014 31.214 1.00 79.88 105 ALA A CA 1
ATOM 786 C C . ALA A 1 105 ? -10.669 18.502 31.026 1.00 79.88 105 ALA A C 1
ATOM 788 O O . ALA A 1 105 ? -9.792 19.366 31.030 1.00 79.88 105 ALA A O 1
ATOM 789 N N . ASN A 1 106 ? -11.960 18.812 30.837 1.00 73.81 106 ASN A N 1
ATOM 790 C CA . ASN A 1 106 ? -12.505 20.162 30.628 1.00 73.81 106 ASN A CA 1
ATOM 791 C C . ASN A 1 106 ? -11.813 20.961 29.499 1.00 73.81 106 ASN A C 1
ATOM 793 O O . ASN A 1 106 ? -11.687 22.188 29.555 1.00 73.81 106 ASN A O 1
ATOM 797 N N . ILE A 1 107 ? -11.338 20.276 28.451 1.00 72.50 107 ILE A N 1
ATOM 798 C CA . ILE A 1 107 ? -10.768 20.946 27.278 1.00 72.50 107 ILE A CA 1
ATOM 799 C C . ILE A 1 107 ? -11.907 21.435 26.382 1.00 72.50 107 ILE A C 1
ATOM 801 O O . ILE A 1 107 ? -12.798 20.681 26.004 1.00 72.50 107 ILE A O 1
ATOM 805 N N . GLY A 1 108 ? -11.868 22.718 26.008 1.00 72.62 108 GLY A N 1
ATOM 806 C CA . GLY A 1 108 ? -12.932 23.343 25.224 1.00 72.62 108 GLY A CA 1
ATOM 807 C C . GLY A 1 108 ? -13.265 22.579 23.925 1.00 72.62 108 GLY A C 1
ATOM 808 O O . GLY A 1 108 ? -12.355 22.169 23.192 1.00 72.62 108 GLY A O 1
ATOM 809 N N . PRO A 1 109 ? -14.555 22.452 23.558 1.00 70.38 109 PRO A N 1
ATOM 810 C CA . PRO A 1 109 ? -15.023 21.581 22.470 1.00 70.38 109 PRO A CA 1
ATOM 811 C C . PRO A 1 109 ? -14.453 21.952 21.092 1.00 70.38 109 PRO A C 1
ATOM 813 O O . PRO A 1 109 ? -14.296 21.096 20.218 1.00 70.38 109 PRO A O 1
ATOM 816 N N . LYS A 1 110 ? -14.077 23.224 20.899 1.00 70.94 110 LYS A N 1
ATOM 817 C CA . LYS A 1 110 ? -13.389 23.708 19.692 1.00 70.94 110 LYS A CA 1
ATOM 818 C C . LYS A 1 110 ? -11.992 23.100 19.533 1.00 70.94 110 LYS A C 1
ATOM 820 O O . LYS A 1 110 ? -11.630 22.735 18.420 1.00 70.94 110 LYS A O 1
ATOM 825 N N . LYS A 1 111 ? -11.228 22.955 20.626 1.00 69.94 111 LYS A N 1
ATOM 826 C CA . LYS A 1 111 ? -9.894 22.331 20.602 1.00 69.94 111 LYS A CA 1
ATOM 827 C C . LYS A 1 111 ? -9.993 20.835 20.322 1.00 69.94 111 LYS A C 1
ATOM 829 O O . LYS A 1 111 ? -9.241 20.335 19.495 1.00 69.94 111 LYS A O 1
ATOM 834 N N . ILE A 1 112 ? -10.970 20.155 20.926 1.00 72.56 112 ILE A N 1
ATOM 835 C CA . ILE A 1 112 ? -11.212 18.722 20.703 1.00 72.56 112 ILE A CA 1
ATOM 836 C C . ILE A 1 112 ? -11.486 18.451 19.224 1.00 72.56 112 ILE A C 1
ATOM 838 O O . ILE A 1 112 ? -10.862 17.578 18.636 1.00 72.56 112 ILE A O 1
ATOM 842 N N . LYS A 1 113 ? -12.364 19.237 18.587 1.00 70.69 113 LYS A N 1
ATOM 843 C CA . LYS A 1 113 ? -12.722 19.041 17.173 1.00 70.69 113 LYS A CA 1
ATOM 844 C C . LYS A 1 113 ? -11.552 19.273 16.211 1.00 70.69 113 LYS A C 1
ATOM 846 O O . LYS A 1 113 ? -11.510 18.650 15.157 1.00 70.69 113 LYS A O 1
ATOM 851 N N . VAL A 1 114 ? -10.622 20.162 16.563 1.00 77.12 114 VAL A N 1
ATOM 852 C CA . VAL A 1 114 ? -9.391 20.397 15.791 1.00 77.12 114 VAL A CA 1
ATOM 853 C C . VAL A 1 114 ? -8.415 19.236 15.977 1.00 77.12 114 VAL A C 1
ATOM 855 O O . VAL A 1 114 ? -7.918 18.711 14.989 1.00 77.12 114 VAL A O 1
ATOM 858 N N . ILE A 1 115 ? -8.200 18.785 17.215 1.00 72.19 115 ILE A N 1
ATOM 859 C CA . ILE A 1 115 ? -7.298 17.667 17.532 1.00 72.19 115 ILE A CA 1
ATOM 860 C C . ILE A 1 115 ? -7.795 16.363 16.892 1.00 72.19 115 ILE A C 1
ATOM 862 O O . ILE A 1 115 ? -7.020 15.671 16.246 1.00 72.19 115 ILE A O 1
ATOM 866 N N . LEU A 1 116 ? -9.097 16.070 16.973 1.00 71.44 116 LEU A N 1
ATOM 867 C CA . LEU A 1 116 ? 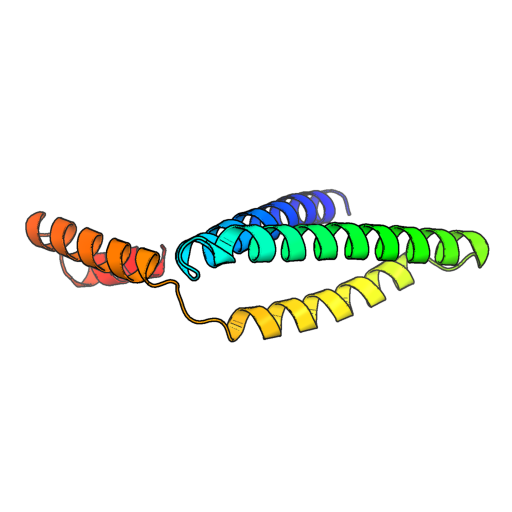-9.697 14.862 16.389 1.00 71.44 116 LEU A CA 1
ATOM 868 C C . LEU A 1 116 ? -9.714 14.847 14.851 1.00 71.44 116 LEU A C 1
ATOM 870 O O . LEU A 1 116 ? -10.040 13.823 14.265 1.00 71.44 116 LEU A O 1
ATOM 874 N N . LYS A 1 117 ? -9.474 15.998 14.212 1.00 67.88 117 LYS A N 1
ATOM 875 C CA . LYS A 1 117 ? -9.371 16.137 12.752 1.00 67.88 117 LYS A CA 1
ATOM 876 C C . LYS A 1 117 ? -7.915 16.080 12.272 1.00 67.88 117 LYS A C 1
ATOM 878 O O . LYS A 1 117 ? -7.678 15.926 11.080 1.00 67.88 117 LYS A O 1
ATOM 883 N N . LEU A 1 118 ? -6.967 16.281 13.189 1.00 64.94 118 LEU A N 1
ATOM 884 C CA . LEU A 1 118 ? -5.527 16.168 12.953 1.00 64.94 118 LEU A CA 1
ATOM 885 C C . LEU A 1 118 ? -5.009 14.740 13.199 1.00 64.94 118 LEU A C 1
ATOM 887 O O . LEU A 1 118 ? -3.953 14.399 12.673 1.00 64.94 118 LEU A O 1
ATOM 891 N N . LEU A 1 119 ? -5.747 13.953 13.989 1.00 59.50 119 LEU A N 1
ATOM 892 C CA . LEU A 1 119 ? -5.619 12.501 14.162 1.00 59.50 119 LEU A CA 1
ATOM 893 C C . LEU A 1 119 ? -6.400 11.751 13.078 1.00 59.50 119 LEU A C 1
ATOM 895 O O . LEU A 1 119 ? -5.839 10.776 12.542 1.00 59.50 119 LEU A O 1
#

pLDDT: mean 84.35, std 7.25, range [59.5, 94.94]

Sequence (119 aa):
MIACRMAQGMSSMGKVIGADVYLTEFIKPPVQYPTVATLDSFCILGGFGALCLASLVTSVGFSWRIAFLIVTGIAIVGVIGRTSLRETPEFVGAKRDLRKTFEQANIGPKKIKVILKLL

Foldseek 3Di:
DVVVVVVVVVVVVCVLVVVLVQLPLADDPDVSVVVNVVSVVVVVVVVVVLVVVVVVCVVVVHDPVVSVVVVVVVVVVVVVVVVPDDDGPVVVVVLVVVVVVCVVVVPDPVVSVVVSVVD

Radius of gyration: 19.99 Å; chains: 1; bounding box: 32×41×57 Å

Organism: NCBI:txid1359199